Protein AF-A0A258JS54-F1 (afdb_monomer)

Solvent-accessible surface area (backbone atoms only — not comparable to full-atom values): 4310 Å² total; per-residue (Å²): 109,70,64,58,44,69,78,38,75,86,59,91,78,55,74,74,81,78,44,53,73,69,52,46,53,50,52,57,50,47,54,54,49,51,52,52,40,53,76,66,68,53,53,69,72,60,47,53,52,53,50,49,56,50,49,54,53,51,52,53,50,52,54,51,51,53,58,58,62,71,74,108

Sequence (72 aa):
AKEWRTENPNEKGNIRDTATIEQLVVLSNLESINAMLIQQEIMQQERLIKLNEIAISQMKSLINTNALGKLK

Structure (mmCIF, N/CA/C/O backbone):
data_AF-A0A258JS54-F1
#
_entry.id   AF-A0A258JS54-F1
#
loop_
_atom_site.group_PDB
_atom_site.id
_atom_site.type_symbol
_atom_site.label_atom_id
_atom_site.label_alt_id
_atom_site.label_comp_id
_atom_site.label_asym_id
_atom_site.label_entity_id
_atom_site.label_seq_id
_atom_site.pdbx_PDB_ins_code
_atom_site.Cartn_x
_atom_site.Cartn_y
_atom_site.Cartn_z
_atom_site.occupancy
_atom_site.B_iso_or_equiv
_atom_site.auth_seq_id
_atom_site.auth_comp_id
_atom_site.auth_asym_id
_atom_site.auth_atom_id
_atom_site.pdbx_PDB_model_num
ATOM 1 N N . ALA A 1 1 ? -10.647 1.831 -6.465 1.00 60.09 1 ALA A N 1
ATOM 2 C CA . ALA A 1 1 ? -11.133 1.499 -7.828 1.00 60.09 1 ALA A CA 1
ATOM 3 C C . ALA A 1 1 ? -12.069 2.560 -8.413 1.00 60.09 1 ALA A C 1
ATOM 5 O O . ALA A 1 1 ? -11.890 2.907 -9.571 1.00 60.09 1 ALA A O 1
ATOM 6 N N . LYS A 1 2 ? -13.059 3.075 -7.662 1.00 67.44 2 LYS A N 1
ATOM 7 C CA . LYS A 1 2 ? -13.987 4.104 -8.171 1.00 67.44 2 LYS A CA 1
ATOM 8 C C . LYS A 1 2 ? -13.271 5.406 -8.562 1.00 67.44 2 LYS A C 1
ATOM 10 O O . LYS A 1 2 ? -13.468 5.857 -9.677 1.00 67.44 2 LYS A O 1
ATOM 15 N N . GLU A 1 3 ? -12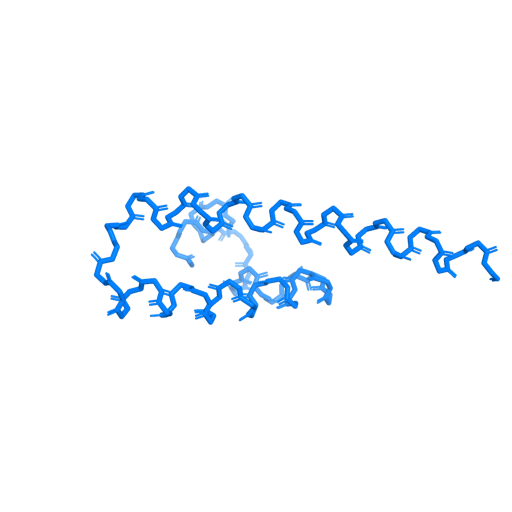.399 5.928 -7.698 1.00 75.75 3 GLU A N 1
ATOM 16 C CA . GLU A 1 3 ? -11.596 7.138 -7.972 1.00 75.75 3 GLU A CA 1
ATOM 17 C C . GLU A 1 3 ? -10.736 6.992 -9.231 1.00 75.75 3 GLU A C 1
ATOM 19 O O . GLU A 1 3 ? -10.840 7.815 -10.130 1.00 75.75 3 GLU A O 1
ATOM 24 N N . TRP A 1 4 ? -10.011 5.876 -9.369 1.00 77.88 4 TRP A N 1
ATOM 25 C CA . TRP A 1 4 ? -9.228 5.584 -10.576 1.00 77.88 4 TRP A CA 1
ATOM 26 C C . TRP A 1 4 ? -10.056 5.655 -11.864 1.00 77.88 4 TRP A C 1
ATOM 28 O O . TRP A 1 4 ? -9.599 6.225 -12.846 1.00 77.88 4 TRP A O 1
ATOM 38 N N . ARG A 1 5 ? -11.277 5.103 -11.870 1.00 76.12 5 ARG A N 1
ATOM 39 C CA . ARG A 1 5 ? -12.158 5.167 -13.050 1.00 76.12 5 ARG A CA 1
ATOM 40 C C . ARG A 1 5 ? -12.687 6.574 -13.313 1.00 76.12 5 ARG A C 1
ATOM 42 O O . ARG A 1 5 ? -12.907 6.914 -14.467 1.00 76.12 5 ARG A O 1
ATOM 49 N N . THR A 1 6 ? -12.907 7.371 -12.267 1.00 82.25 6 THR A N 1
ATOM 50 C CA . THR A 1 6 ? -13.282 8.784 -12.415 1.00 82.25 6 THR A CA 1
ATOM 51 C C . THR A 1 6 ? -12.152 9.581 -13.062 1.00 82.25 6 THR A C 1
ATOM 53 O O . THR A 1 6 ? -12.412 10.399 -13.937 1.00 82.25 6 THR A O 1
ATOM 56 N N . GLU A 1 7 ? -10.907 9.331 -12.654 1.00 84.75 7 GLU A N 1
ATOM 57 C CA . GLU A 1 7 ? -9.726 10.029 -13.177 1.00 84.75 7 GLU A CA 1
ATOM 58 C C . GLU A 1 7 ? -9.271 9.499 -14.546 1.00 84.75 7 GLU A C 1
ATOM 60 O O . GLU A 1 7 ? -8.702 10.249 -15.333 1.00 84.75 7 GLU A O 1
ATOM 65 N N . ASN A 1 8 ? -9.570 8.235 -14.864 1.00 82.94 8 ASN A N 1
ATOM 66 C CA . ASN A 1 8 ? -9.166 7.567 -16.105 1.00 82.94 8 ASN A CA 1
ATOM 67 C C . ASN A 1 8 ? -10.391 7.024 -16.866 1.00 82.94 8 ASN A C 1
ATOM 69 O O . ASN A 1 8 ? -10.532 5.809 -17.030 1.00 82.94 8 ASN A O 1
ATOM 73 N N . PRO A 1 9 ? -11.300 7.896 -17.344 1.00 83.31 9 PRO A N 1
ATOM 74 C CA . PRO A 1 9 ? -12.571 7.478 -17.944 1.00 83.31 9 PRO A CA 1
ATOM 75 C C . PRO A 1 9 ? -12.412 6.706 -19.263 1.00 83.31 9 PRO A C 1
ATOM 77 O O . PRO A 1 9 ? -13.317 5.975 -19.658 1.00 83.31 9 PRO A O 1
ATOM 80 N N . ASN A 1 10 ? -11.270 6.863 -19.939 1.00 84.31 10 ASN A N 1
ATOM 81 C CA . ASN A 1 10 ? -10.983 6.236 -21.231 1.00 84.31 10 ASN A CA 1
ATOM 82 C C . ASN A 1 10 ? -10.184 4.929 -21.109 1.00 84.31 10 ASN A C 1
ATOM 84 O O . ASN A 1 10 ? -10.022 4.223 -22.105 1.00 84.31 10 ASN A O 1
ATOM 88 N N . GLU A 1 11 ? -9.688 4.598 -19.914 1.00 82.44 11 GLU A N 1
ATOM 89 C CA . GLU A 1 11 ? -8.910 3.382 -19.688 1.00 82.44 11 GLU A CA 1
ATOM 90 C C . GLU A 1 11 ? -9.842 2.191 -19.446 1.00 82.44 11 GLU A C 1
ATOM 92 O O . GLU A 1 11 ? -10.737 2.220 -18.594 1.00 82.44 11 GLU A O 1
ATOM 97 N N . LYS A 1 12 ? -9.637 1.107 -20.202 1.00 77.06 12 LYS A N 1
ATOM 98 C CA . LYS A 1 12 ? -10.391 -0.136 -20.005 1.00 77.06 12 LYS A CA 1
ATOM 99 C C . LYS A 1 12 ? -9.779 -0.915 -18.844 1.00 77.06 12 LYS A C 1
ATOM 101 O O . LYS A 1 12 ? -8.688 -1.450 -18.981 1.00 77.06 12 LYS A O 1
ATOM 106 N N . GLY A 1 13 ? -10.514 -1.034 -17.738 1.00 81.31 13 GLY A N 1
ATOM 107 C CA . GLY A 1 13 ? -10.124 -1.871 -16.599 1.00 81.31 13 GLY A CA 1
ATOM 108 C C . GLY A 1 13 ? -9.975 -1.094 -15.291 1.00 81.31 13 GLY A C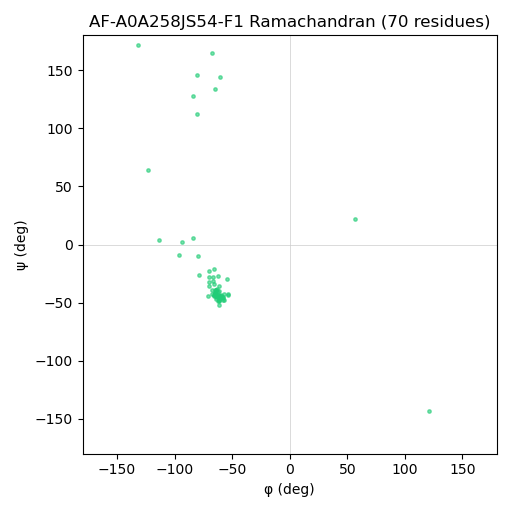 1
ATOM 109 O O . GLY A 1 13 ? -10.775 -0.214 -14.965 1.00 81.31 13 GLY A O 1
ATOM 110 N N . ASN A 1 14 ? -8.995 -1.477 -14.483 1.00 83.75 14 ASN A N 1
ATOM 111 C CA . ASN A 1 14 ? -8.637 -0.863 -13.212 1.00 83.75 14 ASN A CA 1
ATOM 112 C C . ASN A 1 14 ? -7.121 -0.608 -13.139 1.00 83.75 14 ASN A C 1
ATOM 114 O O . ASN A 1 14 ? -6.367 -1.071 -13.983 1.00 83.75 14 ASN A O 1
ATOM 118 N N . ILE A 1 15 ? -6.671 0.104 -12.102 1.00 84.00 15 ILE A N 1
ATOM 119 C CA . ILE A 1 15 ? -5.265 0.508 -11.942 1.00 84.00 15 ILE A CA 1
ATOM 120 C C . ILE A 1 15 ? -4.262 -0.657 -12.011 1.00 84.00 15 ILE A C 1
ATOM 122 O O . ILE A 1 15 ? -3.137 -0.455 -12.453 1.00 84.00 15 ILE A O 1
ATOM 126 N N . ARG A 1 16 ? -4.646 -1.877 -11.601 1.00 89.44 16 ARG A N 1
ATOM 127 C CA . ARG A 1 16 ? -3.764 -3.056 -11.651 1.00 89.44 16 ARG A CA 1
ATOM 128 C C . ARG A 1 16 ? -3.506 -3.528 -13.080 1.00 89.44 16 ARG A C 1
ATOM 130 O O . ARG A 1 16 ? -2.444 -4.077 -13.333 1.00 89.44 16 ARG A O 1
ATOM 137 N N . ASP A 1 17 ? -4.436 -3.295 -14.003 1.00 88.44 17 ASP A N 1
ATOM 138 C CA . ASP A 1 17 ? -4.311 -3.759 -15.389 1.00 88.44 17 ASP A CA 1
ATOM 139 C C . ASP A 1 17 ? -3.219 -2.984 -16.152 1.00 88.44 17 ASP A C 1
ATOM 141 O O . ASP A 1 17 ? -2.652 -3.487 -17.118 1.00 88.44 17 ASP A O 1
ATOM 145 N N . THR A 1 18 ? -2.892 -1.774 -15.688 1.00 87.38 18 THR A N 1
ATOM 146 C CA . THR A 1 18 ? -1.88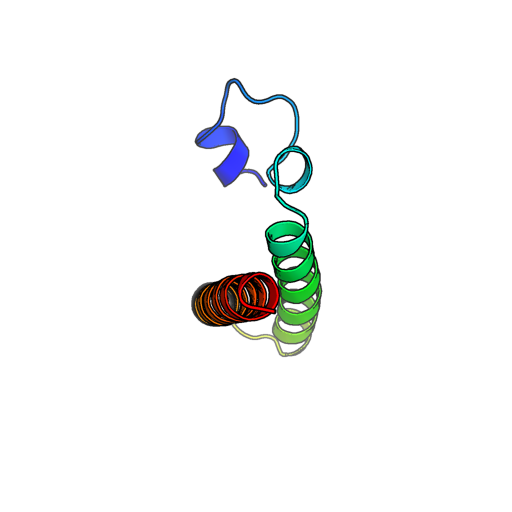7 -0.880 -16.284 1.00 87.38 18 THR A CA 1
ATOM 147 C C . THR A 1 18 ? -0.664 -0.660 -15.384 1.00 87.38 18 THR A C 1
ATOM 149 O O . THR A 1 18 ? 0.193 0.162 -15.705 1.00 87.38 18 THR A O 1
ATOM 152 N N . ALA A 1 19 ? -0.586 -1.339 -14.236 1.00 89.19 19 ALA A N 1
ATOM 153 C CA . ALA A 1 19 ? 0.481 -1.155 -13.255 1.00 89.19 19 ALA A CA 1
ATOM 154 C C . ALA A 1 19 ? 1.761 -1.915 -13.645 1.00 89.19 19 ALA A C 1
ATOM 156 O O . ALA A 1 19 ? 1.708 -3.024 -14.178 1.00 89.19 19 ALA A O 1
ATOM 157 N N . THR A 1 20 ? 2.930 -1.358 -13.316 1.00 91.50 20 THR A N 1
ATOM 158 C CA . THR A 1 20 ? 4.198 -2.102 -13.401 1.00 91.50 20 THR A CA 1
ATOM 159 C C . THR A 1 20 ? 4.239 -3.232 -12.370 1.00 91.50 20 THR A C 1
ATOM 161 O O . THR A 1 20 ? 3.472 -3.242 -11.406 1.00 91.50 20 THR A O 1
ATOM 164 N N . ILE A 1 21 ? 5.173 -4.175 -12.522 1.00 90.75 21 ILE A N 1
ATOM 165 C CA . ILE A 1 21 ? 5.347 -5.274 -11.559 1.00 90.75 21 ILE A CA 1
ATOM 166 C C . ILE A 1 21 ? 5.615 -4.724 -10.151 1.00 90.75 21 ILE A C 1
ATOM 168 O O . ILE A 1 21 ? 5.014 -5.184 -9.183 1.00 90.75 21 ILE A O 1
ATOM 172 N N . GLU A 1 22 ? 6.457 -3.698 -10.025 1.00 90.88 22 GLU A N 1
ATOM 173 C CA . GLU A 1 22 ? 6.742 -3.042 -8.746 1.00 90.88 22 GLU A CA 1
ATOM 174 C C . GLU A 1 22 ? 5.477 -2.441 -8.131 1.00 90.88 22 GLU A C 1
ATOM 176 O O . GLU A 1 22 ? 5.201 -2.639 -6.948 1.00 90.88 22 GLU A O 1
ATOM 181 N N . GLN A 1 23 ? 4.672 -1.750 -8.941 1.00 91.62 23 GLN A N 1
ATOM 182 C CA . GLN A 1 23 ? 3.411 -1.166 -8.492 1.00 91.62 23 GLN A CA 1
ATOM 183 C C . GLN A 1 23 ? 2.409 -2.248 -8.069 1.00 91.62 23 GLN A C 1
ATOM 185 O O . GLN A 1 23 ? 1.735 -2.089 -7.054 1.00 91.62 23 GLN A O 1
ATOM 190 N N . LEU A 1 24 ? 2.343 -3.376 -8.780 1.00 94.06 24 LEU A N 1
ATOM 191 C CA . LEU A 1 24 ? 1.503 -4.518 -8.413 1.00 94.06 24 LEU A CA 1
ATOM 192 C C . LEU A 1 24 ? 1.916 -5.149 -7.080 1.00 94.06 24 LEU A C 1
ATOM 194 O O . LEU A 1 24 ? 1.046 -5.522 -6.288 1.00 94.06 24 LEU A O 1
ATOM 198 N N . VAL A 1 25 ? 3.220 -5.239 -6.809 1.00 93.81 25 VAL A N 1
ATOM 199 C CA . VAL A 1 25 ? 3.744 -5.715 -5.520 1.00 93.81 25 VAL A CA 1
ATOM 200 C C . VAL A 1 25 ? 3.302 -4.784 -4.393 1.00 93.81 25 VAL A C 1
ATOM 202 O O . VAL A 1 25 ? 2.745 -5.254 -3.400 1.00 93.81 25 VAL A O 1
ATOM 205 N N . VAL A 1 26 ? 3.477 -3.469 -4.563 1.00 95.31 26 VAL A N 1
ATOM 206 C CA . VAL A 1 26 ? 3.046 -2.479 -3.564 1.00 95.31 26 VAL A CA 1
ATOM 207 C C . VAL A 1 26 ? 1.535 -2.541 -3.350 1.00 95.31 26 VAL A C 1
ATOM 209 O O . VAL A 1 26 ? 1.091 -2.646 -2.211 1.00 95.31 26 VAL A O 1
ATOM 212 N N . LEU A 1 27 ? 0.732 -2.562 -4.418 1.00 94.81 27 LEU A N 1
ATOM 213 C CA . LEU A 1 27 ? -0.731 -2.651 -4.324 1.00 94.81 27 LEU A CA 1
ATOM 214 C C . LEU A 1 27 ? -1.186 -3.903 -3.561 1.00 94.81 27 LEU A C 1
ATOM 216 O O . LEU A 1 27 ? -2.030 -3.806 -2.674 1.00 94.81 27 LEU A O 1
ATOM 220 N N . SER A 1 28 ? -0.592 -5.061 -3.851 1.00 94.88 28 SER A N 1
ATOM 221 C CA . SER A 1 28 ? -0.932 -6.322 -3.173 1.00 94.88 28 SER A CA 1
ATOM 222 C C . SER A 1 28 ? -0.556 -6.300 -1.686 1.00 94.88 28 SER A C 1
ATOM 224 O O . SER A 1 28 ? -1.268 -6.851 -0.841 1.00 94.88 28 SER A O 1
ATOM 226 N N . ASN A 1 29 ? 0.534 -5.611 -1.339 1.00 95.56 29 ASN A N 1
ATOM 227 C CA . ASN A 1 29 ? 0.929 -5.424 0.052 1.00 95.56 29 ASN A CA 1
ATOM 228 C C . ASN A 1 29 ? -0.022 -4.465 0.790 1.00 95.56 29 ASN A C 1
ATOM 230 O O . ASN A 1 29 ? -0.481 -4.762 1.892 1.00 95.56 29 ASN A O 1
ATOM 234 N N . LEU A 1 30 ? -0.394 -3.348 0.158 1.00 97.00 30 LEU A N 1
ATOM 235 C CA . LEU A 1 30 ? -1.352 -2.391 0.717 1.00 97.00 30 LEU A CA 1
ATOM 236 C C . LEU A 1 30 ? -2.729 -3.017 0.957 1.00 97.00 30 LEU A C 1
ATOM 238 O O . LEU A 1 30 ? -3.367 -2.689 1.953 1.00 97.00 30 LEU A O 1
ATOM 242 N N . GLU A 1 31 ? -3.182 -3.934 0.099 1.00 96.56 31 GLU A N 1
ATOM 243 C CA . GLU A 1 31 ? -4.425 -4.691 0.314 1.00 96.56 31 GLU A CA 1
ATOM 244 C C . GLU A 1 31 ? -4.369 -5.517 1.606 1.00 96.56 31 GLU A C 1
ATOM 246 O O . GLU A 1 31 ? -5.297 -5.460 2.418 1.00 96.56 31 GLU A O 1
ATOM 251 N N . SER A 1 32 ? -3.253 -6.213 1.834 1.00 97.25 32 SER A N 1
ATOM 252 C CA . SER A 1 32 ? -3.032 -7.019 3.041 1.00 97.25 32 SER A CA 1
ATOM 253 C C . SER A 1 32 ? -2.957 -6.151 4.303 1.00 97.25 32 SER A C 1
ATOM 255 O O . SER A 1 32 ? -3.596 -6.450 5.313 1.00 97.25 32 SER A O 1
ATOM 257 N N . ILE A 1 33 ? -2.229 -5.033 4.240 1.00 97.69 33 ILE A N 1
ATOM 258 C CA . ILE A 1 33 ? -2.109 -4.082 5.355 1.00 97.69 33 ILE A CA 1
ATOM 259 C C . ILE A 1 33 ? -3.458 -3.424 5.651 1.00 97.69 33 ILE A C 1
ATOM 261 O O . ILE A 1 33 ? -3.851 -3.319 6.809 1.00 97.69 33 ILE A O 1
ATOM 265 N N . ASN A 1 34 ? -4.207 -3.014 4.627 1.00 97.94 34 ASN A N 1
ATOM 266 C CA . ASN A 1 34 ? -5.528 -2.426 4.818 1.00 97.94 34 ASN A CA 1
ATOM 267 C C . ASN A 1 34 ? -6.493 -3.414 5.488 1.00 97.94 34 ASN A C 1
ATOM 269 O O . ASN A 1 34 ? -7.235 -3.012 6.379 1.00 97.94 34 ASN A O 1
ATOM 273 N N . ALA A 1 35 ? -6.458 -4.699 5.114 1.00 98.12 35 ALA A N 1
ATOM 274 C CA . ALA A 1 35 ? -7.258 -5.733 5.771 1.00 98.12 35 ALA A CA 1
ATOM 275 C C . ALA A 1 35 ? -6.913 -5.859 7.265 1.00 98.12 35 ALA A C 1
ATOM 277 O O . ALA A 1 35 ? -7.814 -5.860 8.103 1.00 98.12 35 ALA A O 1
ATOM 278 N N . MET A 1 36 ? -5.621 -5.873 7.606 1.00 98.31 36 MET A N 1
ATOM 279 C CA . MET A 1 36 ? -5.155 -5.878 8.997 1.00 98.31 36 MET A CA 1
ATOM 280 C C . MET A 1 36 ? -5.626 -4.635 9.768 1.00 98.31 36 MET A C 1
ATOM 282 O O . MET A 1 36 ? -6.138 -4.748 10.877 1.00 98.31 36 MET A O 1
ATOM 286 N N . LEU A 1 37 ? -5.504 -3.444 9.178 1.00 98.06 37 LEU A N 1
ATOM 287 C CA . LEU A 1 37 ? -5.928 -2.193 9.814 1.00 98.06 37 LEU A CA 1
ATOM 288 C C . LEU A 1 37 ? -7.452 -2.119 10.010 1.00 98.06 37 LEU A C 1
ATOM 290 O O . LEU A 1 37 ? -7.915 -1.513 10.972 1.00 98.06 37 LEU A O 1
ATOM 294 N N . ILE A 1 38 ? -8.236 -2.730 9.114 1.00 98.19 38 ILE A N 1
ATOM 295 C CA . ILE A 1 38 ? -9.689 -2.884 9.283 1.00 98.19 38 ILE A CA 1
ATOM 296 C C . ILE A 1 38 ? -9.994 -3.810 10.465 1.00 98.19 38 ILE A C 1
ATOM 298 O O . ILE A 1 38 ? -10.858 -3.479 11.270 1.00 98.19 38 ILE A O 1
ATOM 302 N N . GLN A 1 39 ? -9.278 -4.933 10.600 1.00 98.31 39 GLN A N 1
ATOM 303 C CA . GLN A 1 39 ? -9.433 -5.849 11.740 1.00 98.31 39 GLN A CA 1
ATOM 304 C C . GLN A 1 39 ? -9.073 -5.194 13.080 1.00 98.31 39 GLN A C 1
ATOM 306 O O . GLN A 1 39 ? -9.606 -5.582 14.112 1.00 98.31 39 GLN A O 1
ATOM 311 N N . GLN A 1 40 ? -8.188 -4.198 13.060 1.00 98.12 40 GLN A N 1
ATOM 312 C CA . GLN A 1 40 ? -7.822 -3.380 14.219 1.00 98.12 40 GLN A CA 1
ATOM 313 C C . GLN A 1 40 ? -8.784 -2.207 14.471 1.00 98.12 40 GLN A C 1
ATOM 315 O O . GLN A 1 40 ? -8.492 -1.362 15.312 1.00 98.12 40 GLN A O 1
ATOM 320 N N . GLU A 1 41 ? -9.889 -2.114 13.725 1.00 98.00 41 GLU A N 1
ATOM 321 C CA . GLU A 1 41 ? -10.904 -1.055 13.843 1.00 98.00 41 GLU A CA 1
ATOM 322 C C . GLU A 1 41 ? -10.358 0.377 13.672 1.00 98.00 41 GLU A C 1
ATOM 324 O O . GLU A 1 41 ? -10.993 1.356 14.062 1.00 98.00 41 GLU A O 1
ATOM 329 N N . ILE A 1 42 ? -9.200 0.531 13.020 1.00 97.94 42 ILE A N 1
ATOM 330 C CA . ILE A 1 42 ? -8.608 1.845 12.741 1.00 97.94 42 ILE A 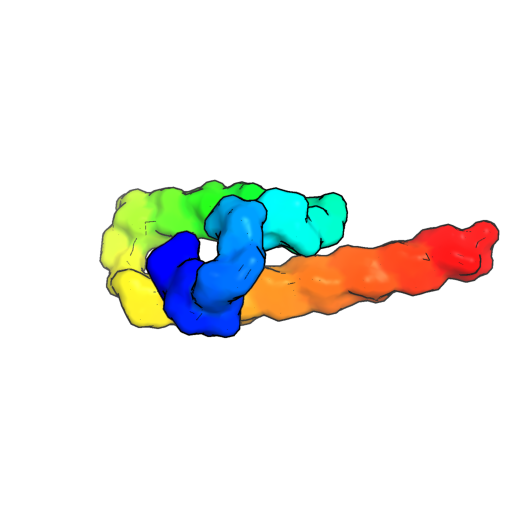CA 1
ATOM 331 C C . ILE A 1 42 ? -9.524 2.613 11.792 1.00 97.94 42 ILE A C 1
ATOM 333 O O . ILE A 1 42 ? -9.954 2.066 10.776 1.00 97.94 42 ILE A O 1
ATOM 337 N N . MET A 1 43 ? -9.800 3.889 12.063 1.00 97.94 43 MET A N 1
ATOM 338 C CA . MET A 1 43 ? -10.700 4.703 11.238 1.00 97.94 43 MET A CA 1
ATOM 339 C C . MET A 1 43 ? -10.202 4.839 9.794 1.00 97.94 43 MET A C 1
ATOM 341 O O . MET A 1 43 ? -9.007 4.972 9.539 1.0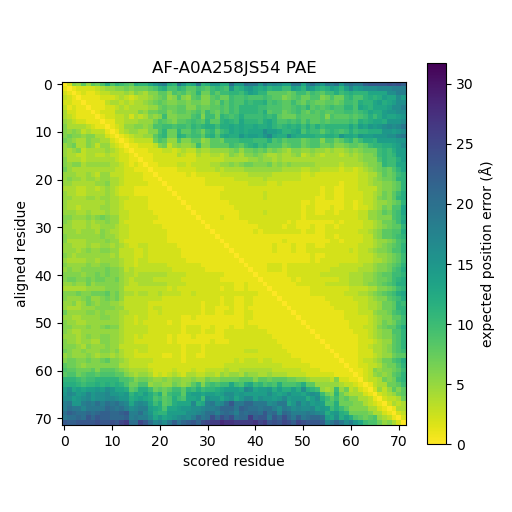0 97.94 43 MET A O 1
ATOM 345 N N . GLN A 1 44 ? -11.123 4.870 8.823 1.00 95.81 44 GLN A N 1
ATOM 346 C CA . GLN A 1 44 ? -10.777 4.912 7.394 1.00 95.81 44 GLN A CA 1
ATOM 347 C C . GLN A 1 44 ? -9.816 6.052 7.036 1.00 95.81 44 GLN A C 1
ATOM 349 O O . GLN A 1 44 ? -8.879 5.827 6.274 1.00 95.81 44 GLN A O 1
ATOM 354 N N . GLN A 1 45 ? -10.026 7.248 7.589 1.00 96.56 45 GLN A N 1
ATOM 355 C CA . GLN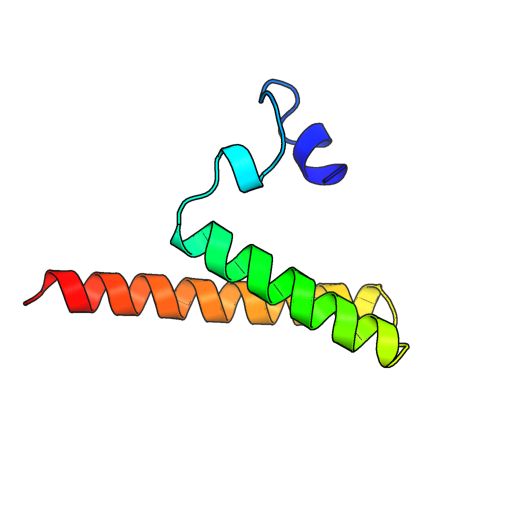 A 1 45 ? -9.170 8.406 7.332 1.00 96.56 45 GLN A CA 1
ATOM 356 C C . GLN A 1 45 ? -7.722 8.150 7.771 1.00 96.56 45 GLN A C 1
ATOM 358 O O . GLN A 1 45 ? -6.790 8.416 7.016 1.00 96.56 45 GLN A O 1
ATOM 363 N N . GLU A 1 46 ? -7.529 7.559 8.950 1.00 97.06 46 GLU A N 1
ATOM 364 C CA . GLU A 1 46 ? -6.202 7.202 9.456 1.00 97.06 46 GLU A CA 1
ATOM 365 C C . GLU A 1 46 ? -5.562 6.081 8.635 1.00 97.06 46 GLU A C 1
ATOM 367 O O . GLU A 1 46 ? -4.368 6.134 8.334 1.00 97.06 46 GLU A O 1
ATOM 372 N N . ARG A 1 47 ? -6.355 5.083 8.216 1.00 97.56 47 ARG A N 1
ATOM 373 C CA . ARG A 1 47 ? -5.869 4.017 7.329 1.00 97.56 47 ARG A CA 1
ATOM 374 C C . ARG A 1 47 ? -5.376 4.588 6.005 1.00 97.56 47 ARG A C 1
ATOM 376 O O . ARG A 1 47 ? -4.309 4.192 5.557 1.00 97.56 47 ARG A O 1
ATOM 383 N N . LEU A 1 48 ? -6.112 5.519 5.395 1.00 96.50 48 LEU A N 1
ATOM 384 C CA . LEU A 1 48 ? -5.720 6.143 4.127 1.00 96.50 48 LEU A CA 1
ATOM 385 C C . LEU A 1 48 ? -4.374 6.867 4.237 1.00 96.50 48 LEU A C 1
ATOM 387 O O . LEU A 1 48 ? -3.526 6.689 3.364 1.00 96.5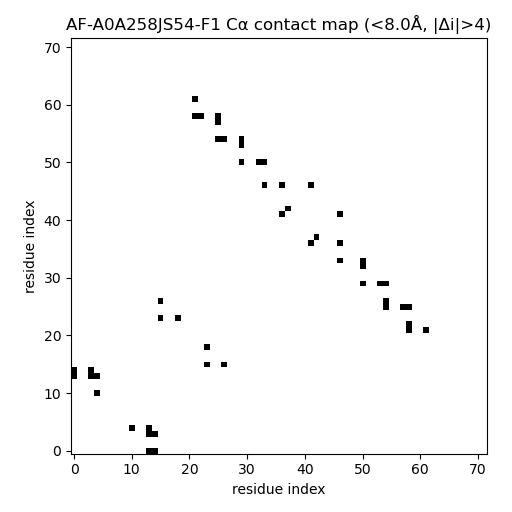0 48 LEU A O 1
ATOM 391 N N . ILE A 1 49 ? -4.155 7.615 5.323 1.00 97.06 49 ILE A N 1
ATOM 392 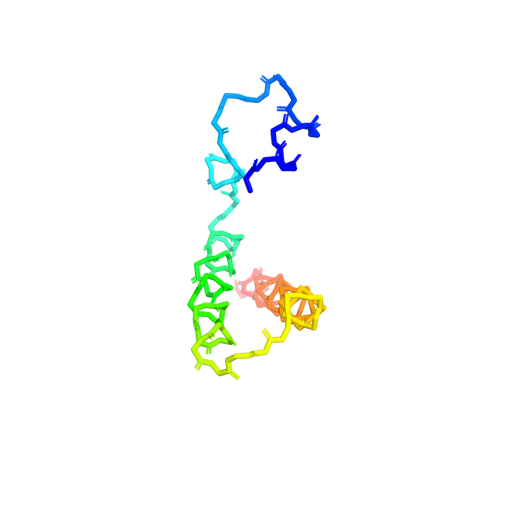C CA . ILE A 1 49 ? -2.879 8.299 5.581 1.00 97.06 49 ILE A CA 1
ATOM 393 C C . ILE A 1 49 ? -1.746 7.272 5.709 1.00 97.06 49 ILE A C 1
ATOM 395 O O . ILE A 1 49 ? -0.769 7.338 4.966 1.00 97.06 49 ILE A O 1
ATOM 399 N N . LYS A 1 50 ? -1.915 6.258 6.570 1.00 97.25 50 LYS A N 1
ATOM 400 C CA . LYS A 1 50 ? -0.905 5.206 6.782 1.00 97.25 50 LYS A CA 1
ATOM 401 C C . LYS A 1 50 ? -0.588 4.431 5.501 1.00 97.25 50 LYS A C 1
ATOM 403 O O . LYS A 1 50 ? 0.573 4.174 5.198 1.00 97.25 50 LYS A O 1
ATOM 408 N N . LEU A 1 51 ? -1.610 4.055 4.733 1.00 97.62 51 LEU A N 1
ATOM 409 C CA . LEU A 1 51 ? -1.436 3.335 3.472 1.00 97.62 51 LEU A CA 1
ATOM 410 C C . LEU A 1 51 ? -0.679 4.186 2.446 1.00 97.62 51 LEU A C 1
ATOM 412 O O . LEU A 1 51 ? 0.180 3.651 1.750 1.00 97.62 51 LEU A O 1
ATOM 416 N N . ASN A 1 52 ? -0.942 5.494 2.375 1.00 96.06 52 ASN A N 1
ATOM 417 C CA . ASN A 1 52 ? -0.213 6.402 1.491 1.00 96.06 52 ASN A CA 1
ATOM 418 C C . ASN A 1 52 ? 1.273 6.508 1.873 1.00 96.06 52 ASN A C 1
ATOM 420 O O . ASN A 1 52 ? 2.140 6.350 1.012 1.00 96.06 52 ASN A O 1
ATOM 424 N N . GLU A 1 53 ? 1.575 6.688 3.161 1.00 97.56 53 GLU A N 1
ATOM 425 C CA . GLU A 1 53 ? 2.951 6.734 3.672 1.00 97.56 53 GLU A CA 1
ATOM 426 C C . GLU A 1 53 ? 3.723 5.446 3.346 1.00 97.56 53 GLU A C 1
ATOM 428 O O . GLU A 1 53 ? 4.850 5.488 2.837 1.00 97.56 53 GLU A O 1
ATOM 433 N N . ILE A 1 54 ? 3.093 4.291 3.579 1.00 96.50 54 ILE A N 1
ATOM 434 C CA . ILE A 1 54 ? 3.669 2.976 3.281 1.00 96.50 54 ILE A CA 1
ATOM 435 C C . ILE A 1 54 ? 3.895 2.816 1.774 1.00 96.50 54 ILE A C 1
ATOM 437 O O . ILE A 1 54 ? 4.978 2.392 1.367 1.00 96.50 54 ILE A O 1
ATOM 441 N N . ALA A 1 55 ? 2.923 3.195 0.940 1.00 95.12 55 ALA A N 1
ATOM 442 C CA . ALA A 1 55 ? 3.034 3.118 -0.515 1.00 95.12 55 ALA A CA 1
ATOM 443 C C . ALA A 1 55 ? 4.230 3.925 -1.038 1.00 95.12 55 ALA A C 1
ATOM 445 O O . ALA A 1 55 ? 5.043 3.412 -1.810 1.00 95.12 55 ALA A O 1
ATOM 446 N N . ILE A 1 56 ? 4.377 5.173 -0.575 1.00 94.31 56 ILE A N 1
ATOM 447 C CA . ILE A 1 56 ? 5.488 6.057 -0.951 1.00 94.31 56 ILE A CA 1
ATOM 448 C C . ILE A 1 56 ? 6.828 5.436 -0.544 1.00 94.31 56 ILE A C 1
ATOM 450 O O . ILE A 1 56 ? 7.773 5.428 -1.336 1.00 94.31 56 ILE A O 1
ATOM 454 N N . SER A 1 57 ? 6.919 4.905 0.677 1.00 95.50 57 SER A N 1
ATOM 455 C CA . SER A 1 57 ? 8.142 4.278 1.190 1.00 95.50 57 SER A CA 1
ATOM 456 C C . SER A 1 57 ? 8.545 3.035 0.385 1.00 95.50 57 SER A C 1
ATOM 458 O O . SER A 1 57 ? 9.709 2.884 -0.007 1.00 95.50 57 SER A O 1
ATOM 460 N N . GLN A 1 58 ? 7.578 2.170 0.065 1.00 93.56 58 GLN A N 1
ATOM 461 C CA . GLN A 1 58 ? 7.825 0.954 -0.710 1.00 93.56 58 GLN A CA 1
ATOM 462 C C . GLN A 1 58 ? 8.219 1.268 -2.155 1.00 93.56 58 GLN A C 1
ATOM 464 O O . GLN A 1 58 ? 9.193 0.704 -2.650 1.00 93.56 58 GLN A O 1
ATOM 469 N N . MET A 1 59 ? 7.545 2.223 -2.806 1.00 93.81 59 MET A N 1
ATOM 470 C CA . MET A 1 59 ? 7.907 2.653 -4.160 1.00 93.81 59 MET A CA 1
ATOM 471 C C . MET A 1 59 ? 9.316 3.250 -4.216 1.00 93.81 59 MET A C 1
ATOM 473 O O . MET A 1 59 ? 10.093 2.892 -5.100 1.00 93.81 59 MET A O 1
ATOM 477 N N . LYS A 1 60 ? 9.690 4.106 -3.252 1.00 92.19 60 LYS A N 1
ATOM 478 C CA . LYS A 1 60 ? 11.058 4.648 -3.159 1.00 92.19 60 LYS A CA 1
ATOM 479 C C . LYS A 1 60 ? 12.094 3.536 -3.013 1.00 92.19 60 LYS A C 1
ATOM 481 O O . LYS A 1 60 ? 13.110 3.554 -3.702 1.00 92.19 60 LYS A O 1
ATOM 486 N N . SER A 1 61 ? 11.824 2.564 -2.146 1.00 90.38 61 SER A N 1
ATOM 487 C CA . SER A 1 61 ? 12.719 1.426 -1.922 1.00 90.38 61 SER A CA 1
ATOM 488 C C . SER A 1 61 ? 12.901 0.593 -3.192 1.00 90.38 61 SER A C 1
ATOM 490 O O . SER A 1 61 ? 14.034 0.350 -3.593 1.00 90.38 61 SER A O 1
ATOM 492 N N . LEU A 1 62 ? 11.812 0.237 -3.879 1.00 88.31 62 LEU A N 1
ATOM 493 C CA . LEU A 1 62 ? 11.859 -0.569 -5.104 1.00 88.31 62 LEU A CA 1
ATOM 494 C C . LEU A 1 62 ? 12.573 0.147 -6.258 1.00 88.31 62 LEU A C 1
ATOM 496 O O . LEU A 1 62 ? 13.391 -0.462 -6.946 1.00 88.31 62 LEU A O 1
ATOM 500 N N . ILE A 1 63 ? 12.329 1.449 -6.440 1.00 81.81 63 ILE A N 1
ATOM 501 C CA . ILE A 1 63 ? 13.027 2.254 -7.454 1.00 81.81 63 ILE A CA 1
ATOM 502 C C . ILE A 1 63 ? 14.532 2.310 -7.156 1.00 81.81 63 ILE A C 1
ATOM 504 O O . ILE A 1 63 ? 15.344 2.101 -8.058 1.00 81.81 63 ILE A O 1
ATOM 508 N N . ASN A 1 64 ? 14.911 2.532 -5.894 1.00 78.56 64 ASN A N 1
ATOM 509 C CA . ASN A 1 64 ? 16.315 2.578 -5.486 1.00 78.56 64 ASN A CA 1
ATOM 510 C C . ASN A 1 64 ? 17.011 1.219 -5.656 1.00 78.56 64 ASN A C 1
ATOM 512 O O . ASN A 1 64 ? 18.136 1.164 -6.149 1.00 78.56 64 ASN A O 1
ATOM 516 N N . THR A 1 65 ? 16.350 0.113 -5.308 1.00 75.94 65 THR A N 1
ATOM 517 C CA . THR A 1 65 ? 16.894 -1.238 -5.513 1.00 75.94 65 THR A CA 1
ATOM 518 C C . THR A 1 65 ? 17.079 -1.552 -6.998 1.00 75.94 65 THR A C 1
ATOM 520 O O . THR A 1 65 ? 18.123 -2.080 -7.378 1.00 75.94 65 THR A O 1
ATOM 523 N N . ASN A 1 66 ? 16.128 -1.170 -7.854 1.00 71.62 66 ASN A N 1
ATOM 524 C CA . ASN A 1 66 ? 16.252 -1.334 -9.304 1.00 71.62 66 ASN A CA 1
ATOM 525 C C . ASN A 1 66 ? 17.392 -0.488 -9.895 1.00 71.62 66 ASN A C 1
ATOM 527 O O . ASN A 1 66 ? 18.115 -0.962 -10.771 1.00 71.62 66 ASN A O 1
ATOM 531 N N . ALA A 1 67 ? 17.593 0.741 -9.410 1.00 66.50 67 ALA A N 1
ATOM 532 C CA . ALA A 1 67 ? 18.725 1.575 -9.816 1.00 66.50 67 ALA A CA 1
ATOM 533 C C . ALA A 1 67 ? 20.073 0.932 -9.443 1.00 66.50 67 ALA A C 1
ATOM 535 O O . ALA A 1 67 ? 20.995 0.926 -10.254 1.00 66.50 67 ALA A O 1
ATOM 536 N N . LEU A 1 68 ? 20.168 0.326 -8.256 1.00 62.62 68 LEU A N 1
ATOM 537 C CA . LEU A 1 68 ? 21.362 -0.397 -7.804 1.00 62.62 68 LEU A CA 1
ATOM 538 C C . LEU A 1 68 ? 21.592 -1.709 -8.570 1.00 62.62 68 LEU A C 1
ATOM 540 O O . LEU A 1 68 ? 22.736 -2.066 -8.838 1.00 62.62 68 LEU A O 1
ATOM 544 N N . GLY A 1 69 ? 20.524 -2.417 -8.948 1.00 62.09 69 GLY A N 1
ATOM 545 C CA . GLY A 1 69 ? 20.607 -3.637 -9.757 1.00 62.09 69 GLY A CA 1
ATOM 546 C C . GLY A 1 69 ? 21.110 -3.398 -11.184 1.00 62.09 69 GLY A C 1
ATOM 547 O O . GLY A 1 69 ? 21.744 -4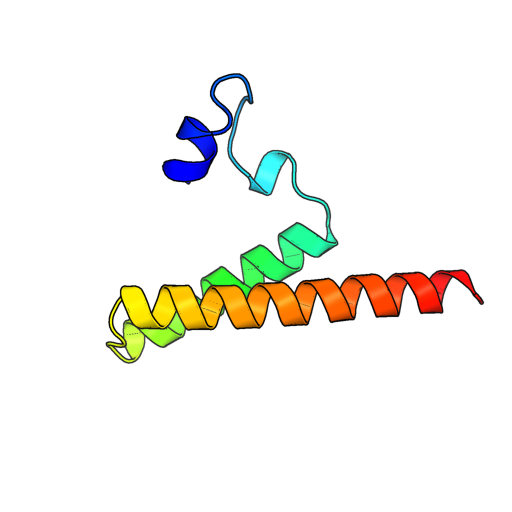.279 -11.751 1.00 62.09 69 GLY A O 1
ATOM 548 N N . LYS A 1 70 ? 20.884 -2.201 -11.743 1.00 59.50 70 LYS A N 1
ATOM 549 C CA . LYS A 1 70 ? 21.352 -1.804 -13.086 1.00 59.50 70 LYS A CA 1
ATOM 550 C C . LYS A 1 70 ? 22.827 -1.386 -13.154 1.00 59.50 70 LYS A C 1
ATOM 552 O O . LYS A 1 70 ? 23.334 -1.186 -14.251 1.00 59.50 70 LYS A O 1
ATOM 557 N N . LEU A 1 71 ? 23.496 -1.216 -12.013 1.00 57.78 71 LEU A N 1
ATOM 558 C CA . LEU A 1 71 ? 24.911 -0.823 -11.929 1.00 57.78 71 LEU A CA 1
ATOM 559 C C . LEU A 1 71 ? 25.872 -2.022 -11.829 1.00 57.78 71 LEU A C 1
ATOM 561 O O . LEU A 1 71 ? 27.075 -1.811 -11.675 1.00 57.78 71 LEU A O 1
ATOM 565 N N . LYS A 1 72 ? 25.358 -3.257 -11.867 1.00 43.38 72 LYS A N 1
ATOM 566 C CA . LYS A 1 72 ? 26.145 -4.495 -11.806 1.00 43.38 72 LYS A CA 1
ATOM 567 C C . LYS A 1 72 ? 26.300 -5.151 -13.168 1.00 43.38 72 LYS A C 1
ATOM 569 O O . LYS A 1 72 ? 25.334 -5.088 -13.958 1.00 43.38 72 LYS A O 1
#

Secondary structure (DSSP, 8-state):
-HHHHHH-TTSSS-GGGG--HHHHHHHHHHHHHHHHHHHTT--HHHHHHHHHHHHHHHHHHHHHHHHHHTT-

Radius of gyration: 14.52 Å; Cα contacts (8 Å, |Δi|>4): 26; chains: 1; bounding box: 40×17×36 Å

pLDDT: mean 87.62, std 12.21, range [43.38, 98.31]

Foldseek 3Di:
DVVQCVVCVPDPDGPCVVDDPLLVVLVVVLVVVLVVCVVVVPDPVVSVVVSVVSSVVSVVVVVVVVVVVVVD

Mean predicted aligned error: 5.61 Å

Nearest PDB structures (foldseek):
  8c6j-assembly1_R  TM=7.099E-01  e=6.984E+00  Homo sapiens
  8b6f-assembly1_BA  TM=4.439E-01  e=3.771E+00  Tetrahymena thermophila SB210